Protein AF-A0A2E0VJ19-F1 (afdb_monomer_lite)

Radius of gyration: 19.71 Å; chains: 1; bounding box: 47×36×54 Å

Structure (mmCIF, N/CA/C/O backbone):
data_AF-A0A2E0VJ19-F1
#
_entry.id   AF-A0A2E0VJ19-F1
#
loop_
_atom_site.group_PDB
_atom_site.id
_atom_site.type_symbol
_atom_site.label_atom_id
_atom_site.label_alt_id
_atom_site.label_comp_id
_atom_site.label_asym_id
_atom_site.label_entity_id
_atom_site.label_seq_id
_atom_site.pdbx_PDB_ins_code
_atom_site.Cartn_x
_atom_site.Cartn_y
_atom_site.Cartn_z
_atom_site.occupancy
_atom_site.B_iso_or_equiv
_atom_site.auth_seq_id
_atom_site.auth_comp_id
_atom_site.auth_asym_id
_atom_site.auth_atom_id
_atom_site.pdbx_PDB_model_num
ATOM 1 N N . MET A 1 1 ? -22.895 13.521 -3.300 1.00 61.81 1 MET A N 1
ATOM 2 C CA . MET A 1 1 ? -21.601 12.826 -3.147 1.00 61.81 1 MET A CA 1
ATOM 3 C C . MET A 1 1 ? -21.878 11.432 -2.612 1.00 61.81 1 MET A C 1
ATOM 5 O O . MET A 1 1 ? 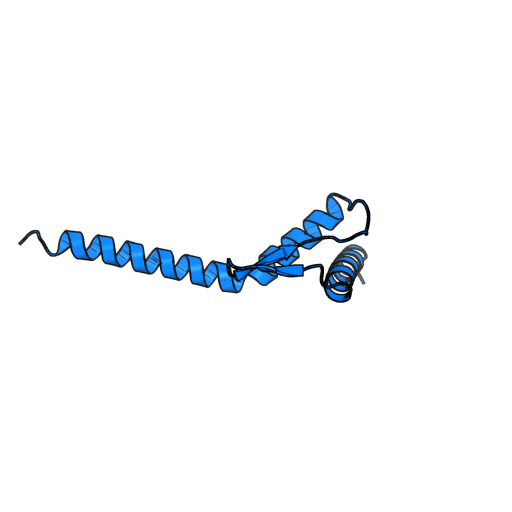-22.633 11.314 -1.654 1.00 61.81 1 MET A O 1
ATOM 9 N N . ASP A 1 2 ? -21.359 10.404 -3.275 1.00 87.94 2 ASP A N 1
ATOM 10 C CA . ASP A 1 2 ? -21.538 8.996 -2.906 1.00 87.94 2 ASP A CA 1
ATOM 11 C C . ASP A 1 2 ? -20.858 8.680 -1.555 1.00 87.94 2 ASP A C 1
ATOM 13 O O . ASP A 1 2 ? -19.717 9.084 -1.316 1.00 87.94 2 ASP A O 1
ATOM 17 N N . ARG A 1 3 ? -21.562 7.980 -0.652 1.00 85.69 3 ARG A N 1
ATOM 18 C CA . ARG A 1 3 ? -21.057 7.642 0.693 1.00 85.69 3 ARG A CA 1
ATOM 19 C C . ARG A 1 3 ? -19.875 6.677 0.630 1.00 85.69 3 ARG A C 1
ATOM 21 O O . ARG A 1 3 ? -19.000 6.754 1.488 1.00 85.69 3 ARG A O 1
ATOM 28 N N . LEU A 1 4 ? -19.836 5.801 -0.376 1.00 85.50 4 LEU A N 1
ATOM 29 C CA . LEU A 1 4 ? -18.733 4.857 -0.559 1.00 85.50 4 LEU A CA 1
ATOM 30 C C . LEU A 1 4 ? -17.454 5.589 -0.962 1.00 85.50 4 LEU A C 1
ATOM 32 O O . LEU A 1 4 ? -16.409 5.374 -0.352 1.00 85.50 4 LEU A O 1
ATOM 36 N N . ALA A 1 5 ? -17.547 6.517 -1.916 1.00 90.62 5 ALA A N 1
ATOM 37 C CA . ALA A 1 5 ? -16.423 7.360 -2.313 1.00 90.62 5 ALA A CA 1
ATOM 38 C C . ALA A 1 5 ? -15.864 8.187 -1.139 1.00 90.62 5 ALA A C 1
ATOM 40 O O . ALA A 1 5 ? -14.651 8.257 -0.952 1.00 90.62 5 ALA A O 1
ATOM 41 N N . GLN A 1 6 ? -16.738 8.759 -0.302 1.00 93.62 6 GLN A N 1
ATOM 42 C CA . GLN A 1 6 ? -16.314 9.497 0.896 1.00 93.62 6 GLN A CA 1
ATOM 43 C C . GLN A 1 6 ? -15.631 8.603 1.934 1.00 93.62 6 GLN A C 1
ATOM 45 O O . GLN A 1 6 ? -14.656 9.023 2.555 1.00 93.62 6 GLN A O 1
ATOM 50 N N . HIS A 1 7 ? -16.134 7.381 2.134 1.00 92.81 7 HIS A N 1
ATOM 51 C CA . HIS A 1 7 ? -15.507 6.416 3.036 1.00 92.81 7 HIS A CA 1
ATOM 52 C C . HIS A 1 7 ? -14.108 6.035 2.553 1.00 92.81 7 HIS A C 1
ATOM 54 O O . HIS A 1 7 ? -13.158 6.120 3.326 1.00 92.81 7 HIS A O 1
ATOM 60 N N . ARG A 1 8 ? -13.964 5.713 1.258 1.00 96.00 8 ARG A N 1
ATOM 61 C CA . ARG A 1 8 ? -12.665 5.382 0.651 1.00 96.00 8 ARG A CA 1
ATOM 62 C C . ARG A 1 8 ? -11.651 6.508 0.844 1.00 96.00 8 ARG A C 1
ATOM 64 O O . ARG A 1 8 ? -10.558 6.260 1.340 1.00 96.00 8 ARG A O 1
ATOM 71 N N . ALA A 1 9 ? -12.044 7.739 0.513 1.00 96.31 9 ALA A N 1
ATOM 72 C CA . ALA A 1 9 ? -11.183 8.909 0.657 1.00 96.31 9 ALA A CA 1
ATOM 73 C C . ALA A 1 9 ? -10.717 9.109 2.107 1.00 96.31 9 ALA A C 1
ATOM 75 O O . ALA A 1 9 ? -9.534 9.333 2.339 1.00 96.31 9 ALA A O 1
ATOM 76 N N . ARG A 1 10 ? -11.621 8.951 3.084 1.00 95.50 10 ARG A N 1
ATOM 77 C CA . ARG A 1 10 ? -11.284 9.089 4.507 1.00 95.50 10 ARG A CA 1
ATOM 78 C C . ARG A 1 10 ? -10.265 8.049 4.972 1.00 95.50 10 ARG A C 1
ATOM 80 O O . ARG A 1 10 ? -9.382 8.390 5.750 1.00 95.50 10 ARG A O 1
ATOM 87 N N . ILE A 1 11 ? -10.402 6.793 4.543 1.00 95.44 11 ILE A N 1
ATOM 88 C CA . ILE A 1 11 ? -9.456 5.732 4.917 1.00 95.44 11 ILE A CA 1
ATOM 89 C C . ILE A 1 11 ? -8.059 6.057 4.383 1.00 95.44 11 ILE A C 1
ATOM 91 O O . ILE A 1 11 ? -7.102 6.030 5.150 1.00 95.44 11 ILE A O 1
ATOM 95 N N . ILE A 1 12 ? -7.958 6.450 3.110 1.00 96.38 12 ILE A N 1
ATOM 96 C CA . ILE A 1 12 ? -6.677 6.796 2.478 1.00 96.38 12 ILE A CA 1
ATOM 97 C C . ILE A 1 12 ? -6.045 8.018 3.155 1.00 96.38 12 ILE A C 1
ATOM 99 O O . ILE A 1 12 ? -4.889 7.959 3.560 1.00 96.38 12 ILE A O 1
ATOM 103 N N . GLU A 1 13 ? -6.819 9.087 3.370 1.00 96.31 13 GLU A N 1
ATOM 104 C CA . GLU A 1 13 ? -6.351 10.294 4.065 1.00 96.31 13 GLU A CA 1
ATOM 105 C C . GLU A 1 13 ? -5.829 9.970 5.470 1.00 96.31 13 GLU A C 1
ATOM 107 O O . GLU A 1 13 ? -4.812 10.502 5.911 1.00 96.31 13 GLU A O 1
ATOM 112 N N . MET A 1 14 ? -6.506 9.068 6.181 1.00 93.69 14 MET A N 1
ATOM 113 C CA . MET A 1 14 ? -6.061 8.616 7.490 1.00 93.69 14 MET A CA 1
ATOM 114 C C . MET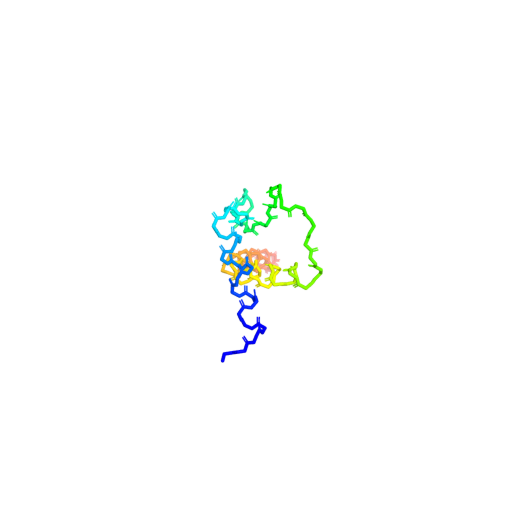 A 1 14 ? -4.755 7.824 7.405 1.00 93.69 14 MET A C 1
ATOM 116 O O . MET A 1 14 ? -3.910 8.010 8.277 1.00 93.69 14 MET A O 1
ATOM 120 N N . CYS A 1 15 ? -4.566 6.951 6.419 1.00 94.62 15 CYS A N 1
ATOM 121 C CA . CYS A 1 15 ? -3.293 6.250 6.238 1.00 94.62 15 CYS A CA 1
ATOM 122 C C . CYS A 1 15 ? -2.150 7.228 5.937 1.00 94.62 15 CYS A C 1
ATOM 124 O O . CYS A 1 15 ? -1.109 7.157 6.585 1.00 94.62 15 CYS A O 1
ATOM 126 N N . ASP A 1 16 ? -2.377 8.197 5.046 1.00 94.56 16 ASP A N 1
ATOM 127 C CA . ASP A 1 16 ? -1.373 9.205 4.683 1.00 94.56 16 ASP A CA 1
ATOM 128 C C . ASP A 1 16 ? -1.020 10.113 5.868 1.00 94.56 16 ASP A C 1
ATOM 130 O O . ASP A 1 16 ? 0.147 10.382 6.139 1.00 94.56 16 ASP A O 1
ATOM 134 N N . LYS A 1 17 ? -2.024 10.549 6.637 1.00 94.19 17 LYS A N 1
ATOM 135 C CA . LYS A 1 17 ? -1.825 11.419 7.805 1.00 94.19 17 LYS A CA 1
ATOM 136 C C . LYS A 1 17 ? -0.937 10.789 8.885 1.00 94.19 17 LYS A C 1
ATOM 138 O O . LYS A 1 17 ? -0.323 11.522 9.658 1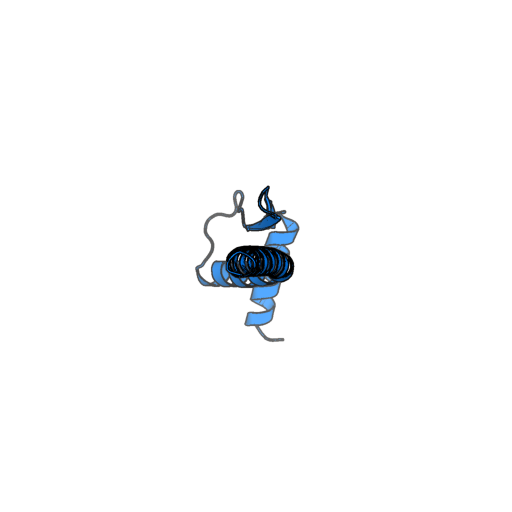.00 94.19 17 LYS A O 1
ATOM 143 N N . TYR A 1 18 ? -0.924 9.464 8.987 1.00 92.31 18 TYR A N 1
ATOM 144 C CA . TYR A 1 18 ? -0.200 8.739 10.033 1.00 92.31 18 TYR A CA 1
ATOM 145 C C . TYR A 1 18 ? 0.986 7.940 9.490 1.00 92.31 18 TYR A C 1
ATOM 147 O O . TYR A 1 18 ? 1.557 7.153 10.239 1.00 92.31 18 TYR A O 1
ATOM 155 N N . ASP A 1 19 ? 1.362 8.178 8.230 1.00 93.31 19 ASP A N 1
ATOM 156 C CA . ASP A 1 19 ? 2.501 7.533 7.572 1.00 93.31 19 ASP A CA 1
ATOM 157 C C . ASP A 1 19 ? 2.425 5.997 7.630 1.00 93.31 19 ASP A C 1
ATOM 159 O O . ASP A 1 19 ? 3.395 5.290 7.882 1.00 93.31 19 ASP A O 1
ATOM 163 N N . GLU A 1 20 ? 1.213 5.468 7.446 1.00 94.75 20 GLU A N 1
ATOM 164 C CA . GLU A 1 20 ? 0.953 4.026 7.508 1.00 94.75 20 GLU A CA 1
ATOM 165 C C . GLU A 1 20 ? 1.203 3.334 6.167 1.00 94.75 20 GLU A C 1
ATOM 167 O O . GLU A 1 20 ? 1.127 2.111 6.097 1.00 94.75 20 GLU A O 1
ATOM 172 N N . ILE A 1 21 ? 1.454 4.096 5.099 1.00 96.38 21 ILE A N 1
ATOM 173 C CA . ILE A 1 21 ? 1.810 3.571 3.781 1.00 96.38 21 ILE A CA 1
ATOM 174 C C . ILE A 1 21 ? 3.163 4.139 3.376 1.00 96.38 21 ILE A C 1
ATOM 176 O O . ILE A 1 21 ? 3.278 5.345 3.172 1.00 96.38 21 ILE A O 1
ATOM 180 N N . GLY A 1 22 ? 4.152 3.267 3.191 1.00 95.31 22 GLY A N 1
ATOM 181 C CA . GLY A 1 22 ? 5.491 3.678 2.777 1.00 95.31 22 GLY A CA 1
ATOM 182 C C . GLY A 1 22 ? 6.274 2.583 2.051 1.00 95.31 22 GLY A C 1
ATOM 183 O O . GLY A 1 22 ? 5.897 1.409 2.119 1.00 95.31 22 GLY A O 1
ATOM 184 N N . PRO A 1 23 ? 7.343 2.949 1.321 1.00 95.62 23 PRO A N 1
ATOM 185 C CA . PRO A 1 23 ? 8.197 1.990 0.632 1.00 95.62 23 PRO A CA 1
ATOM 186 C C . PRO A 1 23 ? 9.058 1.179 1.607 1.00 95.62 23 PRO A C 1
ATOM 188 O O . PRO A 1 23 ? 9.497 1.700 2.632 1.00 95.62 23 PRO A O 1
ATOM 191 N N . LEU A 1 24 ? 9.358 -0.065 1.234 1.00 93.81 24 LEU A N 1
ATOM 192 C CA . LEU A 1 24 ? 10.426 -0.871 1.836 1.00 93.81 24 LEU A CA 1
ATOM 193 C C . LEU A 1 24 ? 11.557 -1.113 0.819 1.00 93.81 24 LEU A C 1
ATOM 195 O O . LEU A 1 24 ? 11.571 -0.537 -0.271 1.00 93.81 24 LEU A O 1
ATOM 199 N N . ASP A 1 25 ? 12.518 -1.962 1.183 1.00 95.00 25 ASP A N 1
ATOM 200 C CA . ASP A 1 25 ? 13.738 -2.233 0.407 1.00 95.00 25 ASP A CA 1
ATOM 201 C C . ASP A 1 25 ? 13.481 -2.886 -0.965 1.00 95.00 25 ASP A C 1
ATOM 203 O O . ASP A 1 25 ? 14.351 -2.873 -1.835 1.00 95.00 25 ASP A O 1
ATOM 207 N N . ASP A 1 26 ? 12.295 -3.456 -1.176 1.00 93.00 26 ASP A N 1
ATOM 208 C CA . ASP A 1 26 ? 11.861 -4.052 -2.444 1.00 93.00 26 ASP A CA 1
ATOM 209 C C . ASP A 1 26 ? 11.238 -3.035 -3.419 1.00 93.00 26 ASP A C 1
ATOM 211 O O . ASP A 1 26 ? 10.857 -3.401 -4.533 1.00 93.00 26 ASP A O 1
ATOM 215 N N . GLY A 1 27 ? 11.123 -1.769 -3.003 1.00 92.81 27 GLY A N 1
ATOM 216 C CA . GLY A 1 27 ? 10.533 -0.671 -3.767 1.00 92.81 27 GLY A CA 1
ATOM 217 C C . GLY A 1 27 ? 9.001 -0.623 -3.756 1.00 92.81 27 GLY A C 1
ATOM 218 O O . GLY A 1 27 ? 8.429 0.369 -4.215 1.00 92.81 27 GLY A O 1
ATOM 219 N N . TYR A 1 28 ? 8.320 -1.629 -3.198 1.00 97.00 28 TYR A N 1
ATOM 220 C CA . TYR A 1 28 ? 6.863 -1.627 -3.084 1.00 97.00 28 TYR A CA 1
ATOM 221 C C . TYR A 1 28 ? 6.410 -0.781 -1.891 1.00 97.00 28 TYR A C 1
ATOM 223 O O . TYR A 1 28 ? 7.027 -0.756 -0.825 1.00 97.00 28 TYR A O 1
ATOM 231 N N . GLN A 1 29 ? 5.285 -0.092 -2.060 1.00 97.81 29 GLN A N 1
ATOM 232 C CA . GLN A 1 29 ? 4.523 0.515 -0.979 1.00 97.81 29 GLN A CA 1
ATOM 233 C C . GLN A 1 29 ? 3.864 -0.578 -0.144 1.00 97.81 29 GLN A C 1
ATOM 235 O O . GLN A 1 29 ? 3.210 -1.476 -0.680 1.00 97.81 29 GLN A O 1
ATOM 240 N N . HIS A 1 30 ? 3.994 -0.446 1.168 1.00 97.38 30 HIS A N 1
ATOM 241 C CA . HIS A 1 30 ? 3.475 -1.364 2.166 1.00 97.38 30 HIS A CA 1
ATOM 242 C C . HIS A 1 30 ? 2.567 -0.624 3.127 1.00 97.38 30 HIS A C 1
ATOM 244 O O . HIS A 1 30 ? 2.864 0.502 3.510 1.00 97.38 30 HIS A O 1
ATOM 250 N N . PHE A 1 31 ? 1.491 -1.281 3.554 1.00 96.62 31 PHE A N 1
ATOM 251 C CA . PHE A 1 31 ? 0.678 -0.797 4.659 1.00 96.62 31 PHE A CA 1
ATOM 252 C C . PHE A 1 31 ? 1.167 -1.395 5.982 1.00 96.62 31 PHE A C 1
ATOM 254 O O . PHE A 1 31 ? 1.189 -2.617 6.141 1.00 96.62 31 PHE A O 1
ATOM 261 N N . TRP A 1 32 ? 1.511 -0.538 6.941 1.00 93.00 32 TRP A N 1
ATOM 262 C CA . TRP A 1 32 ? 1.856 -0.921 8.304 1.00 93.00 32 TRP A CA 1
ATOM 263 C C . TRP A 1 32 ? 1.110 -0.049 9.311 1.00 93.00 32 TRP A C 1
ATOM 265 O O . TRP A 1 32 ? 1.393 1.135 9.487 1.00 93.00 32 TRP A O 1
ATOM 275 N N . ILE A 1 33 ? 0.163 -0.660 10.017 1.00 90.31 33 ILE A N 1
ATOM 276 C CA . ILE A 1 33 ? -0.637 0.038 11.016 1.00 90.31 33 ILE A CA 1
ATOM 277 C C . ILE A 1 33 ? 0.070 0.062 12.371 1.00 90.31 33 ILE A C 1
ATOM 279 O O . ILE A 1 33 ? 0.515 -0.971 12.878 1.00 90.31 33 ILE A O 1
ATOM 283 N N . LYS A 1 34 ? 0.120 1.240 12.998 1.00 84.56 34 LYS A N 1
ATOM 284 C CA . LYS A 1 34 ? 0.618 1.403 14.365 1.00 84.56 34 LYS A CA 1
ATOM 285 C C . LYS A 1 34 ? -0.501 1.911 15.272 1.00 84.56 34 LYS A C 1
ATOM 287 O O . LYS A 1 34 ? -1.043 2.988 15.060 1.00 84.56 34 LYS A O 1
ATOM 292 N N . ASP A 1 35 ? -0.852 1.116 16.281 1.00 80.88 35 ASP A N 1
ATOM 293 C CA . ASP A 1 35 ? -1.720 1.510 17.403 1.00 80.88 35 ASP A CA 1
ATOM 294 C C . ASP A 1 35 ? -3.143 2.012 17.049 1.00 80.88 35 ASP A C 1
ATOM 296 O O . ASP A 1 35 ? -3.734 2.796 17.790 1.00 80.88 35 ASP A O 1
ATOM 300 N N . ARG A 1 36 ? -3.748 1.533 15.951 1.00 77.56 36 ARG A N 1
ATOM 301 C CA . ARG A 1 36 ? -5.131 1.889 15.543 1.00 77.56 36 ARG A CA 1
ATOM 302 C C . ARG A 1 36 ? -6.202 0.831 15.811 1.00 77.56 36 ARG A C 1
ATOM 304 O O . ARG A 1 36 ? -7.373 1.044 15.502 1.00 77.56 36 ARG A O 1
ATOM 311 N N . GLY A 1 37 ? -5.823 -0.294 16.410 1.00 85.06 37 GLY A N 1
ATOM 312 C CA . GLY A 1 37 ? -6.735 -1.411 16.643 1.00 85.06 37 GLY A CA 1
ATOM 313 C C . GLY A 1 37 ? -7.033 -2.197 15.363 1.00 85.06 37 GLY A C 1
ATOM 314 O O . GLY A 1 37 ? -6.168 -2.348 14.503 1.00 85.06 37 GLY A O 1
ATOM 315 N N . ALA A 1 38 ? -8.243 -2.747 15.263 1.00 88.38 38 ALA A N 1
ATOM 316 C CA . ALA A 1 38 ? -8.641 -3.603 14.148 1.00 88.38 38 ALA A CA 1
ATOM 317 C C . ALA A 1 38 ? -9.343 -2.808 13.039 1.00 88.38 38 ALA A C 1
ATOM 319 O O . ALA A 1 38 ? -10.176 -1.945 13.312 1.00 88.38 38 ALA A O 1
ATOM 320 N N . MET A 1 39 ? -9.055 -3.158 11.786 1.00 91.75 39 MET A N 1
ATOM 321 C CA . MET A 1 39 ? -9.763 -2.640 10.616 1.00 91.75 39 MET A CA 1
ATOM 322 C C . MET A 1 39 ? -10.778 -3.658 10.103 1.00 91.75 39 MET A C 1
ATOM 324 O O . MET A 1 39 ? -10.578 -4.869 10.219 1.00 91.75 39 MET A O 1
ATOM 328 N N . SER A 1 40 ? -11.872 -3.177 9.510 1.00 95.06 40 SER A N 1
ATOM 329 C CA . SER A 1 40 ? -12.831 -4.076 8.877 1.00 95.06 40 SER A CA 1
ATOM 330 C C . SER A 1 40 ? -12.268 -4.643 7.570 1.00 95.06 40 SER A C 1
ATOM 332 O O . SER A 1 40 ? -11.435 -4.027 6.904 1.00 95.06 40 SER A O 1
ATOM 334 N N . ALA A 1 41 ? -12.793 -5.787 7.127 1.00 96.81 41 ALA A N 1
ATOM 335 C CA . ALA A 1 41 ? -12.452 -6.336 5.814 1.00 96.81 41 ALA A CA 1
ATOM 336 C C . ALA A 1 41 ? -12.821 -5.390 4.653 1.00 96.81 41 ALA A C 1
ATOM 338 O O . ALA A 1 41 ? -12.294 -5.532 3.554 1.00 96.81 41 ALA A O 1
ATOM 339 N N . ALA A 1 42 ? -13.757 -4.457 4.853 1.00 95.81 42 ALA A N 1
ATOM 340 C CA . ALA A 1 42 ? -14.065 -3.441 3.853 1.00 95.81 42 ALA A CA 1
ATOM 341 C C . ALA A 1 42 ? -12.936 -2.407 3.759 1.00 95.81 42 ALA A C 1
ATOM 343 O O . ALA A 1 42 ? -12.494 -2.102 2.657 1.00 95.81 42 ALA A O 1
ATOM 344 N N . ASP A 1 43 ? -12.421 -1.936 4.896 1.00 95.69 43 ASP A N 1
ATOM 345 C CA . ASP A 1 43 ? -11.332 -0.952 4.936 1.00 95.69 43 ASP A CA 1
ATOM 346 C C . ASP A 1 43 ? -10.030 -1.534 4.385 1.00 95.69 43 ASP A C 1
ATOM 348 O O . ASP A 1 43 ? -9.352 -0.889 3.591 1.00 95.69 43 ASP A O 1
ATOM 352 N N . LEU A 1 44 ? -9.725 -2.791 4.726 1.00 96.19 44 LEU A N 1
ATOM 353 C CA . LEU A 1 44 ? -8.546 -3.486 4.206 1.00 96.19 44 LEU A CA 1
ATOM 354 C C . LEU A 1 44 ? -8.576 -3.623 2.679 1.00 96.19 44 LEU A C 1
ATOM 356 O O . LEU A 1 44 ? -7.533 -3.527 2.045 1.00 96.19 44 LEU A O 1
ATOM 360 N N . ARG A 1 45 ? -9.759 -3.794 2.071 1.00 97.69 45 ARG A N 1
ATOM 361 C CA . ARG A 1 45 ? -9.889 -3.796 0.604 1.00 97.69 45 ARG A CA 1
ATOM 362 C C . ARG A 1 45 ? -9.638 -2.418 0.005 1.00 97.69 45 ARG A C 1
ATOM 364 O O . ARG A 1 45 ? -9.010 -2.332 -1.038 1.00 97.69 45 ARG A O 1
ATOM 371 N N . VAL A 1 46 ? -10.084 -1.348 0.667 1.00 97.69 46 VAL A N 1
ATOM 372 C CA . VAL A 1 46 ? -9.767 0.020 0.221 1.00 97.69 46 VAL A CA 1
ATOM 373 C C . VAL A 1 46 ? -8.260 0.249 0.229 1.00 97.69 46 VAL A C 1
ATOM 375 O O . VAL A 1 46 ? -7.729 0.810 -0.723 1.00 97.69 46 VAL A O 1
ATOM 378 N N . ILE A 1 47 ? -7.585 -0.195 1.289 1.00 97.00 47 ILE A N 1
ATOM 379 C CA . ILE A 1 47 ? -6.132 -0.073 1.407 1.00 97.00 47 ILE A CA 1
ATOM 380 C C . ILE A 1 47 ? -5.434 -0.919 0.342 1.00 97.00 47 ILE A C 1
ATOM 382 O O . ILE A 1 47 ? -4.529 -0.417 -0.310 1.00 97.00 47 ILE A O 1
ATOM 386 N N . ALA A 1 48 ? -5.870 -2.161 0.120 1.00 98.06 48 ALA A N 1
ATOM 387 C CA . ALA A 1 48 ? -5.309 -3.023 -0.918 1.00 98.06 48 ALA A CA 1
ATOM 388 C C . ALA A 1 48 ? -5.427 -2.391 -2.316 1.00 98.06 48 ALA A C 1
ATOM 390 O O . ALA A 1 48 ? -4.418 -2.261 -3.001 1.00 98.06 48 ALA A O 1
ATOM 391 N N . ASP A 1 49 ? -6.614 -1.895 -2.689 1.00 98.19 49 ASP A N 1
ATOM 392 C CA . ASP A 1 49 ? -6.820 -1.198 -3.967 1.00 98.19 49 ASP A CA 1
ATOM 393 C C . ASP A 1 49 ? -5.882 0.017 -4.114 1.00 98.19 49 ASP A C 1
ATOM 395 O O . ASP A 1 49 ? -5.404 0.335 -5.204 1.00 98.19 49 ASP A O 1
ATOM 399 N N . GLU A 1 50 ? -5.647 0.739 -3.016 1.00 98.00 50 GLU A N 1
ATOM 400 C CA . GLU A 1 50 ? -4.761 1.900 -3.005 1.00 98.00 50 GLU A CA 1
ATOM 401 C C . GLU A 1 50 ? -3.284 1.500 -3.116 1.00 98.00 50 GLU A C 1
ATOM 403 O O . GLU A 1 50 ? -2.530 2.168 -3.826 1.00 98.00 50 GLU A O 1
ATOM 408 N N . LEU A 1 51 ? -2.866 0.405 -2.476 1.00 98.19 51 LEU A N 1
ATOM 409 C CA . LEU A 1 51 ? -1.522 -0.150 -2.635 1.00 98.19 51 LEU A CA 1
ATOM 410 C C . LEU A 1 51 ? -1.288 -0.600 -4.077 1.00 98.19 51 LEU A C 1
ATOM 412 O O . LEU A 1 51 ? -0.279 -0.207 -4.656 1.00 98.19 51 LEU A O 1
ATOM 416 N N . ASP A 1 52 ? -2.234 -1.315 -4.692 1.00 98.25 52 ASP A N 1
ATOM 417 C CA . ASP A 1 52 ? -2.159 -1.710 -6.105 1.00 98.25 52 ASP A CA 1
ATOM 418 C C . ASP A 1 52 ? -1.994 -0.482 -7.009 1.00 98.25 52 ASP A C 1
ATOM 420 O O . ASP A 1 52 ? -1.138 -0.442 -7.897 1.00 98.25 52 ASP A O 1
ATOM 424 N N . ARG A 1 53 ? -2.766 0.580 -6.742 1.00 98.25 53 ARG A N 1
ATOM 425 C CA . ARG A 1 53 ? -2.667 1.842 -7.483 1.00 98.25 53 ARG A CA 1
ATOM 426 C C . ARG A 1 53 ? -1.291 2.494 -7.335 1.00 98.25 53 ARG A C 1
ATOM 428 O O . ARG A 1 53 ? -0.749 2.973 -8.332 1.00 98.25 53 ARG A O 1
ATOM 435 N N . ARG A 1 54 ? -0.741 2.568 -6.116 1.00 97.69 54 ARG A N 1
ATOM 436 C CA . ARG A 1 54 ? 0.574 3.186 -5.863 1.00 97.69 54 ARG A CA 1
ATOM 437 C C . ARG A 1 54 ? 1.721 2.339 -6.418 1.00 97.69 54 ARG A C 1
ATOM 439 O O . ARG A 1 54 ? 2.684 2.897 -6.936 1.00 97.69 54 ARG A O 1
ATOM 446 N N . ASN A 1 55 ? 1.592 1.018 -6.355 1.00 98.31 55 ASN A N 1
ATOM 447 C CA . ASN A 1 55 ? 2.616 0.068 -6.780 1.00 98.31 55 ASN A CA 1
ATOM 448 C C . ASN A 1 55 ? 2.641 -0.175 -8.281 1.00 98.31 55 ASN A C 1
ATOM 450 O O . ASN A 1 55 ? 3.666 -0.618 -8.790 1.00 98.31 55 ASN A O 1
ATOM 454 N N . LYS A 1 56 ? 1.571 0.169 -9.006 1.00 98.00 56 LYS A N 1
ATOM 455 C CA . LYS A 1 56 ? 1.461 -0.090 -10.442 1.00 98.00 56 LYS A CA 1
ATOM 456 C C . LYS A 1 56 ? 2.698 0.322 -11.249 1.00 98.00 56 LYS A C 1
ATOM 458 O O . LYS A 1 56 ? 3.168 -0.445 -12.077 1.00 98.00 56 LYS A O 1
ATOM 463 N N . ALA A 1 57 ? 3.228 1.524 -11.022 1.00 96.50 57 ALA A N 1
ATOM 464 C CA . ALA A 1 57 ? 4.373 2.008 -11.793 1.00 96.50 57 ALA A CA 1
ATOM 465 C C . ALA A 1 57 ? 5.655 1.200 -11.526 1.00 96.50 57 ALA A C 1
ATOM 467 O O . ALA A 1 57 ? 6.455 1.010 -12.438 1.00 96.50 57 ALA A O 1
ATOM 468 N N . TRP A 1 58 ? 5.848 0.737 -10.290 1.00 96.06 58 TRP A N 1
ATOM 469 C CA . TRP A 1 58 ? 6.979 -0.110 -9.914 1.00 96.06 58 TRP A CA 1
ATOM 470 C C . TRP A 1 58 ? 6.807 -1.536 -10.446 1.00 96.06 58 TRP A C 1
ATOM 472 O O . TRP A 1 58 ? 7.719 -2.078 -11.064 1.00 96.06 58 TRP A O 1
ATOM 482 N N . ASP A 1 59 ? 5.609 -2.099 -10.304 1.00 96.00 59 ASP A N 1
ATOM 483 C C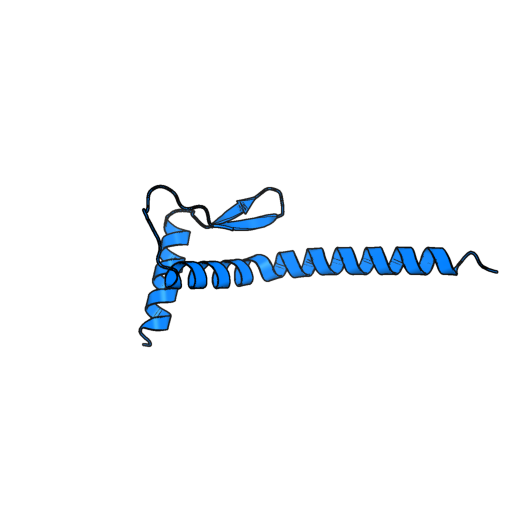A . ASP A 1 59 ? 5.251 -3.418 -10.830 1.00 96.00 59 ASP A CA 1
ATOM 484 C C . ASP A 1 59 ? 5.436 -3.497 -12.357 1.00 96.00 59 ASP A C 1
ATOM 486 O O . ASP A 1 59 ? 6.032 -4.446 -12.875 1.00 96.00 59 ASP A O 1
ATOM 490 N N . ASP A 1 60 ? 5.033 -2.445 -13.081 1.00 96.31 60 ASP A N 1
ATOM 491 C CA . ASP A 1 60 ? 5.240 -2.329 -14.527 1.00 96.31 60 ASP A CA 1
ATOM 492 C C . ASP A 1 60 ? 6.750 -2.343 -14.881 1.00 96.31 60 ASP A C 1
ATOM 494 O O . ASP A 1 60 ? 7.150 -2.981 -15.860 1.00 96.31 60 ASP A O 1
ATOM 498 N N . GLN A 1 61 ? 7.611 -1.695 -14.079 1.00 94.56 61 GLN A N 1
ATOM 499 C CA . GLN A 1 61 ? 9.070 -1.679 -14.286 1.00 94.56 61 GLN A CA 1
ATOM 500 C C . GLN A 1 61 ? 9.709 -3.046 -14.029 1.00 94.56 61 GLN A C 1
ATOM 502 O O . GLN A 1 61 ? 10.498 -3.526 -14.846 1.00 94.56 61 GLN A O 1
ATOM 507 N N . ILE A 1 62 ? 9.353 -3.691 -12.917 1.00 93.38 62 ILE A N 1
ATOM 508 C CA . ILE A 1 62 ? 9.844 -5.028 -12.566 1.00 93.38 62 ILE A CA 1
ATOM 509 C C . ILE A 1 62 ? 9.414 -6.047 -13.627 1.00 93.38 62 ILE A C 1
ATOM 511 O O . ILE A 1 62 ? 10.228 -6.842 -14.107 1.00 93.38 62 ILE A O 1
ATOM 515 N N . THR A 1 63 ? 8.158 -5.977 -14.067 1.00 92.75 63 THR A N 1
ATOM 516 C CA . THR A 1 63 ? 7.625 -6.830 -15.134 1.00 92.75 63 THR A CA 1
ATOM 517 C C . THR A 1 63 ? 8.381 -6.630 -16.448 1.00 92.75 63 THR A C 1
ATOM 519 O O . THR A 1 63 ? 8.758 -7.612 -17.097 1.00 92.75 63 THR A O 1
ATOM 522 N N . ALA A 1 64 ? 8.651 -5.380 -16.837 1.00 92.19 64 ALA A N 1
ATOM 523 C CA . ALA A 1 64 ? 9.423 -5.072 -18.039 1.00 92.19 64 ALA A CA 1
ATOM 524 C C . ALA A 1 64 ? 10.853 -5.634 -17.962 1.00 92.19 64 ALA A C 1
ATOM 526 O O . ALA A 1 64 ? 11.278 -6.342 -18.877 1.00 92.19 64 ALA A O 1
ATOM 527 N N . PHE A 1 65 ? 11.551 -5.417 -16.843 1.00 89.12 65 PHE A N 1
ATOM 528 C CA . PHE A 1 65 ? 12.903 -5.936 -16.616 1.00 89.12 65 PHE A CA 1
ATOM 529 C C . PHE A 1 65 ? 12.972 -7.464 -16.750 1.00 89.12 65 PHE A C 1
ATOM 531 O O . PHE A 1 65 ? 13.859 -8.013 -17.409 1.00 89.12 65 PHE A O 1
ATOM 538 N N . HIS A 1 66 ? 12.016 -8.180 -16.153 1.00 87.88 66 HIS A N 1
ATOM 539 C CA . HIS A 1 66 ? 11.973 -9.636 -16.249 1.00 87.88 66 HIS A CA 1
ATOM 540 C C . HIS A 1 66 ? 11.672 -10.130 -17.665 1.00 87.88 66 HIS A C 1
ATOM 542 O O . HIS A 1 66 ? 12.238 -11.146 -18.078 1.00 87.88 66 HIS A O 1
ATOM 548 N N . LYS A 1 67 ? 10.828 -9.417 -18.418 1.00 86.69 67 LYS A N 1
ATOM 549 C CA . LYS A 1 67 ? 10.529 -9.747 -19.814 1.00 86.69 67 LYS A CA 1
ATOM 550 C C . LYS A 1 67 ? 11.764 -9.593 -20.704 1.00 86.69 67 LYS A C 1
ATOM 552 O O . LYS A 1 67 ? 12.128 -10.544 -21.388 1.00 86.69 67 LYS A O 1
ATOM 557 N N . GLU A 1 68 ? 12.446 -8.451 -20.632 1.00 83.94 68 GLU A N 1
ATOM 558 C CA . GLU A 1 68 ? 13.661 -8.185 -21.418 1.00 83.94 68 GLU A CA 1
ATOM 559 C C . GLU A 1 68 ? 14.757 -9.219 -21.144 1.00 83.94 68 GLU A C 1
ATOM 561 O O . GLU A 1 68 ? 15.359 -9.766 -22.070 1.00 83.94 68 GLU A O 1
ATOM 566 N N . ARG A 1 69 ? 14.967 -9.562 -19.868 1.00 79.44 69 ARG A N 1
ATOM 567 C CA . ARG A 1 69 ? 15.969 -10.556 -19.475 1.00 79.44 69 ARG A CA 1
ATOM 568 C C . ARG A 1 69 ? 15.664 -11.954 -20.023 1.00 79.44 69 ARG A C 1
ATOM 570 O O . ARG A 1 69 ? 16.592 -12.670 -20.399 1.00 79.44 69 ARG A O 1
ATOM 577 N N . ASN A 1 70 ? 14.395 -12.355 -20.062 1.00 74.69 70 ASN A N 1
ATOM 578 C CA . ASN A 1 70 ? 13.989 -13.660 -20.593 1.00 74.69 70 ASN A CA 1
ATOM 579 C C . ASN A 1 70 ? 14.113 -13.719 -22.126 1.00 74.69 70 ASN A C 1
ATOM 581 O O . ASN A 1 70 ? 14.508 -14.752 -22.676 1.00 74.69 70 AS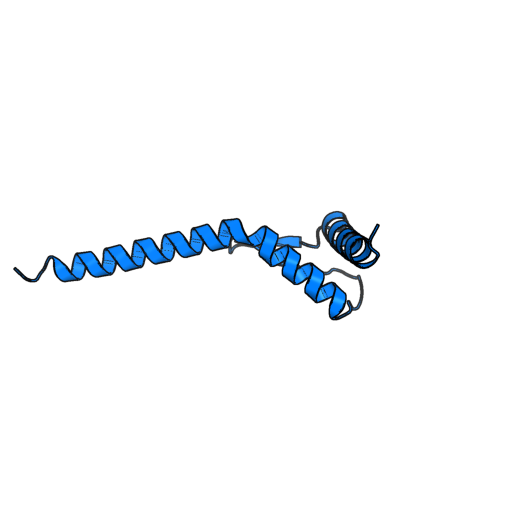N A O 1
ATOM 585 N N . ASP A 1 71 ? 13.838 -12.609 -22.811 1.00 72.94 71 ASP A N 1
ATOM 586 C CA . ASP A 1 71 ? 13.972 -12.510 -24.266 1.00 72.94 71 ASP A CA 1
ATOM 587 C C . ASP A 1 71 ? 15.450 -12.607 -24.700 1.00 72.94 71 ASP A C 1
ATOM 589 O O . ASP A 1 71 ? 15.765 -13.285 -25.683 1.00 72.94 71 ASP A O 1
ATOM 593 N N . ASP A 1 72 ? 16.373 -12.010 -23.938 1.00 67.69 72 ASP A N 1
ATOM 594 C CA . ASP A 1 72 ? 17.819 -12.076 -24.204 1.00 67.69 72 ASP A CA 1
ATOM 595 C C . ASP A 1 72 ? 18.400 -13.490 -23.995 1.00 67.69 72 ASP A C 1
ATOM 597 O O . ASP A 1 72 ? 19.116 -14.019 -24.850 1.00 67.69 72 ASP A O 1
ATOM 601 N N . HIS A 1 73 ? 17.993 -14.181 -22.920 1.00 62.66 73 HIS A N 1
ATOM 602 C CA . HIS A 1 73 ? 18.380 -15.583 -22.689 1.00 62.66 73 HIS A CA 1
ATOM 603 C C . HIS A 1 73 ? 17.904 -16.515 -23.813 1.00 62.66 73 HIS A C 1
ATOM 605 O O . HIS A 1 73 ? 18.590 -17.475 -24.166 1.00 62.66 73 HIS A O 1
ATOM 611 N N . THR A 1 74 ? 16.741 -16.232 -24.403 1.00 64.50 74 THR A N 1
ATOM 612 C CA . THR A 1 74 ? 16.189 -17.050 -25.490 1.00 64.50 74 THR A CA 1
ATOM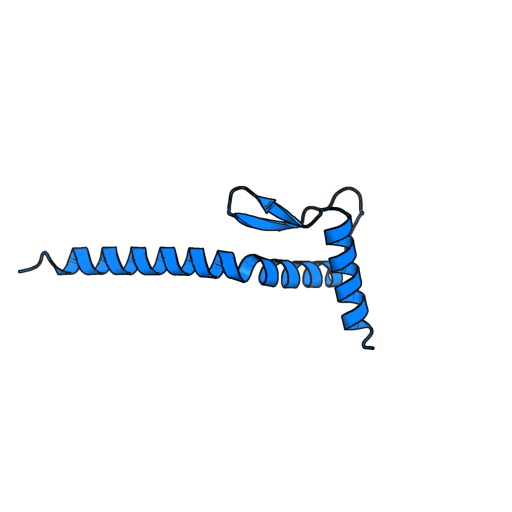 613 C C . THR A 1 74 ? 16.929 -16.812 -26.811 1.00 64.50 74 THR A C 1
ATOM 615 O O . THR A 1 74 ? 17.168 -17.761 -27.559 1.00 64.50 74 THR A O 1
ATOM 618 N N . ARG A 1 75 ? 17.355 -15.571 -27.091 1.00 59.81 75 ARG A N 1
ATOM 619 C CA . ARG A 1 75 ? 18.137 -15.228 -28.295 1.00 59.81 75 ARG A CA 1
ATOM 620 C C . ARG A 1 75 ? 19.565 -15.763 -28.253 1.00 59.81 75 ARG A C 1
ATOM 622 O O . ARG A 1 75 ? 20.040 -16.274 -29.264 1.00 59.81 75 ARG A O 1
ATOM 629 N N . SER A 1 76 ? 20.221 -15.704 -27.095 1.00 61.81 76 SER A N 1
ATOM 630 C CA . SER A 1 76 ? 21.590 -16.210 -26.925 1.00 61.81 76 SER A CA 1
ATOM 631 C C . SER A 1 76 ? 21.691 -17.726 -27.172 1.00 61.81 76 SER A C 1
ATOM 633 O O . SER A 1 76 ? 22.648 -18.200 -27.778 1.00 61.81 76 SER A O 1
ATOM 635 N N . ASN A 1 77 ? 20.647 -18.491 -26.826 1.00 58.66 77 ASN A N 1
ATOM 636 C CA . ASN A 1 77 ? 20.598 -19.939 -27.068 1.00 58.66 77 ASN A CA 1
ATOM 637 C C . ASN A 1 77 ? 20.329 -20.337 -28.533 1.00 58.66 77 ASN A C 1
ATOM 639 O O . ASN A 1 77 ? 20.570 -21.487 -28.893 1.00 58.66 77 ASN A O 1
ATOM 643 N N . HIS A 1 78 ? 19.816 -19.434 -29.376 1.00 55.47 78 HIS A N 1
ATOM 644 C CA . HIS A 1 78 ? 19.514 -19.728 -30.786 1.00 55.47 78 HIS A CA 1
ATOM 645 C C . HIS A 1 78 ? 20.647 -19.334 -31.746 1.00 55.47 78 HIS A C 1
ATOM 647 O O . HIS A 1 78 ? 20.686 -19.826 -32.866 1.00 55.47 78 HIS A O 1
ATOM 653 N N . ALA A 1 79 ? 21.587 -18.489 -31.311 1.00 57.00 79 ALA A N 1
ATOM 654 C CA . ALA A 1 79 ? 22.727 -18.037 -32.115 1.00 57.00 79 ALA A CA 1
ATOM 655 C C . ALA A 1 79 ? 23.954 -18.979 -32.064 1.00 57.00 79 ALA A C 1
ATOM 657 O O . ALA A 1 79 ? 25.010 -18.635 -32.586 1.00 57.00 79 ALA A O 1
ATOM 658 N N . GLY A 1 80 ? 23.839 -20.143 -31.411 1.00 53.06 80 GLY A N 1
ATOM 659 C CA . GLY A 1 80 ? 24.914 -21.138 -31.260 1.00 53.06 80 GLY A CA 1
ATOM 660 C C . GLY A 1 80 ? 24.704 -22.445 -32.035 1.00 53.06 80 GLY A C 1
ATOM 661 O O . GLY A 1 80 ? 25.368 -23.433 -31.731 1.00 53.06 80 GLY A O 1
ATOM 662 N N . LEU A 1 81 ? 23.758 -22.476 -32.978 1.00 54.44 81 LEU A N 1
ATOM 663 C CA . LEU A 1 81 ? 23.435 -23.634 -33.819 1.00 54.44 81 LEU A CA 1
ATOM 664 C C . LEU A 1 81 ? 23.579 -23.276 -35.306 1.00 54.44 81 LEU A C 1
ATOM 666 O O . LEU A 1 81 ? 22.631 -23.446 -36.060 1.00 54.44 81 LEU A O 1
ATOM 670 N N . ASP A 1 82 ? 24.750 -22.780 -35.703 1.00 49.78 82 ASP A N 1
ATOM 671 C CA . ASP A 1 82 ? 25.192 -22.710 -37.104 1.00 49.78 82 ASP A CA 1
ATOM 672 C C . ASP A 1 82 ? 26.632 -23.235 -37.212 1.00 49.78 82 ASP A C 1
ATOM 674 O O . ASP A 1 82 ? 27.473 -22.838 -36.368 1.00 49.78 82 ASP A O 1
#

Sequence (82 aa):
MDRLAQHRARIIEMCDKYDEIGPLDDGYQHFWIKDRGAMSAADLRVIADELDRRNKAWDDQITAFHKERNDDHTRSNHAGLD

pLDDT: mean 87.88, std 13.26, range [49.78, 98.31]

Secondary structure (DSSP, 8-state):
--HHHHHHHHHHHHHHHTT-EEE-TTS-EEE---S--PPPHHHHHHHHHHHHHHHHHHHHHHHHHHHHHHHHHHHHTTTT--

Foldseek 3Di:
DDPLVVVLVVLVVVCVVVVQWDADPLRAIDGHDDPPPDDDPSSVVSVVVVSCVVCVVVVVVVVVVVVVVVVVVVVVVVVPPD